Protein 2Q37 (pdb70)

Nearest PDB structures (foldseek):
  2q37-assembly1_A-2  TM=1.002E+00  e=1.442E-20  Arabidopsis thaliana
  3o7j-assembly1_A  TM=8.464E-01  e=1.506E-05  Klebsiella pneumoniae subsp. pneumoniae MGH 78578
  2o74-assembly3_F  TM=8.124E-01  e=3.007E-05  Danio rerio
  2o8i-assembly1_A-2  TM=7.694E-01  e=8.142E-04  Agrobacterium fabrum str. C58
  5z5m-assembly1_A  TM=7.380E-01  e=7.720E-04  Phaeodactylum tricornutum CCAP 1055/1

B-factor: mean 49.57, std 19.79, range [20.19, 106.12]

Solvent-accessible surface area: 7785 Å² total

InterPro domains:
  IPR000895 Transthyretin/hydroxyisourate hydrolase [PR00189] (205-225)
  IPR000895 Transthyretin/hydroxyisourate hydrolase [PR00189] (302-324)
  IPR014306 Hydroxyisourate hydrolase [TIGR02962] (205-324)
  IPR014306 Hydroxyisourate hydrolase [cd05822] (204-324)
  IPR017129 Bifunctional hydroxyisourate hydrolase/2-oxo-4-hydroxy-4-carboxy-5-ureidoimidazoline decarboxylase [PIRSF037178] (1-324)
  IPR018020 Oxo-4-hydroxy-4-carboxy-5-ureidoimidazoline decarboxylase [PF09349] (12-154)
  IPR023416 Transthyretin/hydroxyisourate hydrolase domain [PF00576] (206-323)
  IPR023418 Transthyretin, thyroxine binding site [PS00768] (209-224)
  IPR023419 Transthyretin, conserved site [PS00769] (307-319)
  IPR036778 Oxo-4-hydroxy-4-carboxy-5-ureidoimidazoline decarboxylase superfamily [G3DSA:1.10.3330.10] (6-161)
  IPR036778 Oxo-4-hydroxy-4-carboxy-5-ureidoimidazoline decarboxylase superfamily [SSF158694] (11-159)
  IPR036817 Transthyretin/hydroxyisourate hydrolase domain superfamily [G3DSA:2.60.40.180] (195-322)
  IPR036817 Transthyretin/hydroxyisourate hydrolase domain superfamily [SSF49472] (200-324)

Sequence (137 aa):
GEDEWKVCCGSSEFAKQSTSGPLTSQEAIYTARDIWFNQVNVTDWLEAFSAHPQIGNTPSEQSTAFATTSASALQELAEWNVLYKKKFGFIFIICASGRTHAELHALKERYENRPIVELEIAAEQKITELRAKLFSD

Structure (mmCIF, N/CA/C/O backbone):
data_2Q37
#
_entry.id   2Q37
#
_cell.length_a   73.582
_cell.length_b   73.582
_cell.length_c   69.647
_cell.angle_alpha   90.00
_cell.angle_beta   90.00
_cell.angle_gamma   120.00
#
_symmetry.space_group_name_H-M   'P 31 2 1'
#
loop_
_entity.id
_entity.type
_entity.pdbx_description
1 polymer 'OHCU decarboxylase'
2 non-polymer 1-[(4S)-2,5-DIOXOIMIDAZOLIDIN-4-YL]UREA
3 water water
#
loop_
_atom_site.group_PDB
_atom_site.id
_atom_site.type_symbol
_atom_site.label_atom_id
_atom_site.label_alt_id
_atom_site.label_comp_id
_atom_site.label_asym_id
_atom_site.label_entity_id
_atom_site.label_seq_id
_atom_site.pdbx_PDB_ins_code
_atom_site.Cartn_x
_atom_site.Cartn_y
_atom_site.Cartn_z
_atom_site.occupancy
_atom_site.B_iso_or_equiv
_atom_site.auth_seq_id
_atom_site.auth_comp_id
_atom_site.auth_asym_id
_atom_site.auth_atom_id
_atom_site.pdbx_PDB_model_num
ATOM 1 N N . GLY A 1 26 ? 22.248 24.205 35.778 1.00 104.04 6 GLY A N 1
ATOM 2 C CA . GLY A 1 26 ? 22.265 25.596 35.229 1.00 104.19 6 GLY A CA 1
ATOM 3 C C . GLY A 1 26 ? 21.002 25.952 34.462 1.00 103.97 6 GLY A C 1
ATOM 4 O O . GLY A 1 26 ? 20.691 27.133 34.286 1.00 103.91 6 GLY A O 1
ATOM 5 N N . GLU A 1 27 ? 20.275 24.924 34.020 1.00 103.40 7 GLU A N 1
ATOM 6 C CA . GLU A 1 27 ? 19.031 25.072 33.254 1.00 103.22 7 GLU A CA 1
ATOM 7 C C . GLU A 1 27 ? 18.731 23.750 32.540 1.00 102.47 7 GLU A C 1
ATOM 8 O O . GLU A 1 27 ? 19.373 23.432 31.537 1.00 102.99 7 GLU A O 1
ATOM 14 N N . ASP A 1 28 ? 17.758 22.990 33.045 1.00 101.23 8 ASP A N 1
ATOM 15 C CA . ASP A 1 28 ? 17.403 21.694 32.454 1.00 99.87 8 ASP A CA 1
ATOM 16 C C . ASP A 1 28 ? 16.966 21.732 30.984 1.00 98.43 8 ASP A C 1
ATOM 17 O O . ASP A 1 28 ? 16.216 20.865 30.526 1.00 97.75 8 ASP A O 1
ATOM 22 N N . GLU A 1 29 ? 17.427 22.746 30.256 1.00 96.64 9 GLU A N 1
ATOM 23 C CA . GLU A 1 29 ? 17.143 22.874 28.833 1.00 94.16 9 GLU A CA 1
ATOM 24 C C . GLU A 1 29 ? 18.241 22.086 28.144 1.00 92.41 9 GLU A C 1
ATOM 25 O O . GLU A 1 29 ? 18.523 22.280 26.960 1.00 91.96 9 GLU A O 1
ATOM 31 N N . TRP A 1 30 ? 18.862 21.203 28.924 1.00 90.08 10 TRP A N 1
ATOM 32 C CA . TRP A 1 30 ? 19.940 20.351 28.457 1.00 87.32 10 TRP A CA 1
ATOM 33 C C . TRP A 1 30 ? 19.436 19.247 27.535 1.00 86.55 10 TRP A C 1
ATOM 34 O O . TRP A 1 30 ? 20.213 18.690 26.763 1.00 86.38 10 TRP A O 1
ATOM 45 N N . LYS A 1 31 ? 18.150 18.911 27.628 1.00 85.31 11 LYS A N 1
ATOM 46 C CA . LYS A 1 31 ? 17.589 17.874 26.765 1.00 84.68 11 LYS A CA 1
ATOM 47 C C . LYS A 1 31 ? 17.779 18.336 25.321 1.00 85.22 11 LYS A C 1
ATOM 48 O O . LYS A 1 31 ? 17.794 17.526 24.387 1.00 85.45 11 LYS A O 1
ATOM 54 N N . VAL A 1 32 ? 17.924 19.651 25.159 1.00 85.93 12 VAL A N 1
ATOM 55 C CA . VAL A 1 32 ? 18.149 20.277 23.859 1.00 86.07 12 VAL A CA 1
ATOM 56 C C . VAL A 1 32 ? 19.661 20.293 23.569 1.00 86.81 12 VAL A C 1
ATOM 57 O O . VAL A 1 32 ? 20.085 20.182 22.419 1.00 87.99 12 VAL A O 1
ATOM 61 N N . CYS A 1 33 ? 20.465 20.427 24.624 1.00 86.33 13 CYS A N 1
ATOM 62 C CA . CYS A 1 33 ? 21.920 20.431 24.506 1.00 84.87 13 CYS A CA 1
ATOM 63 C C . CYS A 1 33 ? 22.491 19.028 24.635 1.00 84.06 13 CYS A C 1
ATOM 64 O O . CYS A 1 33 ? 23.666 18.871 24.959 1.00 84.19 13 CYS A O 1
ATOM 67 N N . CYS A 1 34 ? 21.654 18.020 24.398 1.00 82.68 14 CYS A N 1
ATOM 68 C CA . CYS A 1 34 ? 22.048 16.603 24.475 1.00 81.61 14 CYS A CA 1
ATOM 69 C C . CYS A 1 34 ? 20.773 15.777 24.678 1.00 80.09 14 CYS A C 1
ATOM 70 O O . CYS A 1 34 ? 20.200 1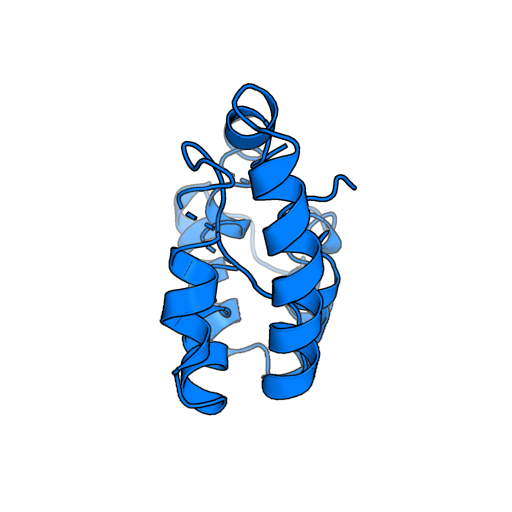5.763 25.770 1.00 80.20 14 CYS A O 1
ATOM 73 N N . GLY A 1 35 ? 20.334 15.097 23.622 1.00 77.31 15 GLY A N 1
ATOM 74 C CA . GLY A 1 35 ? 19.122 14.299 23.694 1.00 74.76 15 GLY A CA 1
ATOM 75 C C . GLY A 1 35 ? 19.030 13.269 24.807 1.00 73.57 15 GLY A C 1
ATOM 76 O O . GLY A 1 35 ? 18.055 12.514 24.873 1.00 72.86 15 GLY A O 1
ATOM 77 N N . SER A 1 36 ? 20.036 13.225 25.679 1.00 72.64 16 SER A N 1
ATOM 78 C CA . SER A 1 36 ? 20.045 12.275 26.790 1.00 71.40 16 SER A CA 1
ATOM 79 C C . SER A 1 36 ? 19.339 12.849 28.016 1.00 71.08 16 SER A C 1
ATOM 80 O O . SER A 1 36 ? 19.765 13.863 28.583 1.00 70.06 16 SER A O 1
ATOM 83 N N . SER A 1 37 ? 18.255 12.190 28.415 1.00 70.43 17 SER A N 1
ATOM 84 C CA . SER A 1 37 ? 17.477 12.606 29.575 1.00 68.94 17 SER A CA 1
ATOM 85 C C . SER A 1 37 ? 18.348 12.530 30.822 1.00 68.56 17 SER A C 1
ATOM 86 O O . SER A 1 37 ? 18.351 13.446 31.648 1.00 69.25 17 SER A O 1
ATOM 89 N N . GLU A 1 38 ? 19.094 11.433 30.937 1.00 68.11 18 GLU A N 1
ATOM 90 C CA . GLU A 1 38 ? 19.977 11.193 32.072 1.00 67.67 18 GLU A CA 1
ATOM 91 C C . GLU A 1 38 ? 21.072 12.253 32.176 1.00 67.99 18 GLU A C 1
ATOM 92 O O . GLU A 1 38 ? 21.346 12.768 33.257 1.00 67.77 18 GLU A O 1
ATOM 98 N N . PHE A 1 39 ? 21.699 12.574 31.049 1.00 68.57 19 PHE A N 1
ATOM 99 C CA . PHE A 1 39 ? 22.753 13.580 31.030 1.00 69.15 19 PHE A CA 1
ATOM 100 C C . PHE A 1 39 ? 22.169 14.931 31.459 1.00 70.49 19 PHE A C 1
ATOM 101 O O . PHE A 1 39 ? 22.776 15.663 32.250 1.00 70.01 19 PHE A O 1
ATOM 109 N N . ALA A 1 40 ? 20.988 15.252 30.935 1.00 72.15 20 ALA A N 1
ATOM 110 C CA . ALA A 1 40 ? 20.320 16.505 31.272 1.00 73.87 20 ALA A CA 1
ATOM 111 C C . ALA A 1 40 ? 20.051 16.516 32.772 1.00 74.99 20 ALA A C 1
ATOM 112 O O . ALA A 1 40 ? 20.364 17.486 33.459 1.00 75.08 20 ALA A O 1
ATOM 114 N N . LYS A 1 41 ? 19.482 15.422 33.267 1.00 75.72 21 LYS A N 1
ATOM 115 C CA . LYS A 1 41 ? 19.165 15.282 34.680 1.00 76.97 21 LYS A CA 1
ATOM 116 C C . LYS A 1 41 ? 20.388 15.501 35.578 1.00 77.14 21 LYS A C 1
ATOM 117 O O . LYS A 1 41 ? 20.382 16.362 36.460 1.00 76.83 21 LYS A O 1
ATOM 123 N N . GLN A 1 42 ? 21.436 14.718 35.348 1.00 77.42 22 GLN A N 1
ATOM 124 C CA . GLN A 1 42 ? 22.645 14.816 36.151 1.00 77.95 22 GLN A CA 1
ATOM 125 C C . GLN A 1 42 ? 23.285 16.187 36.082 1.00 79.14 22 GLN A C 1
ATOM 126 O O . GLN A 1 42 ? 23.973 16.612 37.007 1.00 78.48 22 GLN A O 1
ATOM 140 N N . SER A 1 44 ? 21.429 19.043 35.513 1.00 85.32 24 SER A N 1
ATOM 141 C CA . SER A 1 44 ? 20.485 19.954 36.166 1.00 85.63 24 SER A CA 1
ATOM 142 C C . SER A 1 44 ? 20.828 20.127 37.634 1.00 86.77 24 SER A C 1
ATOM 143 O O . SER A 1 44 ? 20.639 21.204 38.206 1.00 87.74 24 SER A O 1
ATOM 146 N N . THR A 1 45 ? 21.334 19.060 38.242 1.00 87.36 25 THR A N 1
ATOM 147 C CA . THR A 1 45 ? 21.693 19.090 39.652 1.00 87.51 25 THR A CA 1
ATOM 148 C C . THR A 1 45 ? 23.201 19.147 39.848 1.00 88.12 25 THR A C 1
ATOM 149 O O . THR A 1 45 ? 23.791 18.290 40.508 1.00 88.68 25 THR A O 1
ATOM 153 N N . SER A 1 46 ? 23.821 20.166 39.265 1.00 88.21 26 SER A N 1
ATOM 154 C CA . SER A 1 46 ? 25.256 20.355 39.382 1.00 88.32 26 SER A CA 1
ATOM 155 C C . SER A 1 46 ? 25.500 21.750 39.951 1.00 88.63 26 SER A C 1
ATOM 156 O O . SER A 1 46 ? 24.872 22.720 39.518 1.00 88.81 26 SER A O 1
ATOM 159 N N . GLY A 1 47 ? 26.393 21.844 40.932 1.00 88.89 27 GLY A N 1
ATOM 160 C CA . GLY A 1 47 ? 26.699 23.134 41.526 1.00 89.59 27 GLY A CA 1
ATOM 161 C C . GLY A 1 47 ? 27.262 24.062 40.465 1.00 89.87 27 GLY A C 1
ATOM 162 O O . GLY A 1 47 ? 28.411 23.901 40.057 1.00 90.14 27 GLY A O 1
ATOM 163 N N . PRO A 1 48 ? 26.480 25.055 40.005 1.00 89.81 28 PRO A N 1
ATOM 164 C CA . PRO A 1 48 ? 26.911 26.008 38.975 1.00 89.07 28 PRO A CA 1
ATOM 165 C C . PRO A 1 48 ? 28.411 26.315 38.932 1.00 87.89 28 PRO A C 1
ATOM 166 O O . PRO A 1 48 ? 29.039 26.570 39.962 1.00 87.70 28 PRO A O 1
ATOM 170 N N . LEU A 1 49 ? 28.978 26.267 37.730 1.00 86.55 29 LEU A N 1
ATOM 171 C CA . LEU A 1 49 ? 30.394 26.562 37.530 1.00 84.91 29 LEU A CA 1
ATOM 172 C C . LEU A 1 49 ? 30.594 27.335 36.238 1.00 82.49 29 LEU A C 1
ATOM 173 O O . LEU A 1 49 ? 29.663 27.494 35.447 1.00 81.27 29 LEU A O 1
ATOM 178 N N . THR A 1 50 ? 31.817 27.810 36.030 1.00 80.16 30 THR A N 1
ATOM 179 C CA . THR A 1 50 ? 32.142 28.578 34.840 1.00 77.64 30 THR A CA 1
ATOM 180 C C . THR A 1 50 ? 31.838 27.821 33.560 1.00 76.88 30 THR A C 1
ATOM 181 O O . THR A 1 50 ? 31.420 26.661 33.585 1.00 76.64 30 THR A O 1
ATOM 185 N N . SER A 1 51 ? 32.037 28.494 32.435 1.00 75.43 31 SER A N 1
ATOM 186 C CA . SER A 1 51 ? 31.787 27.878 31.146 1.00 73.49 31 SER A CA 1
ATOM 187 C C . SER A 1 51 ? 32.822 26.782 30.902 1.00 72.14 31 SER A C 1
ATOM 188 O O . SER A 1 51 ? 32.600 25.884 30.094 1.00 71.63 31 SER A O 1
ATOM 191 N N . GLN A 1 52 ? 33.941 26.853 31.620 1.00 69.94 32 GLN A N 1
ATOM 192 C CA . GLN A 1 52 ? 35.011 25.880 31.457 1.00 67.75 32 GLN A CA 1
ATOM 193 C C . GLN A 1 52 ? 34.835 24.631 32.297 1.00 66.35 32 GLN A C 1
ATOM 194 O O . GLN A 1 52 ? 35.063 23.525 31.817 1.00 65.67 32 GLN A O 1
ATOM 200 N N . GLU A 1 53 ? 34.450 24.803 33.556 1.00 64.59 33 GLU A N 1
ATOM 201 C CA . GLU A 1 53 ? 34.250 23.655 34.432 1.00 62.85 33 GLU A CA 1
ATOM 202 C C . GLU A 1 53 ? 33.012 22.876 33.997 1.00 59.20 33 GLU A C 1
ATOM 203 O O . GLU A 1 53 ? 32.919 21.666 34.201 1.00 57.24 33 GLU A O 1
ATOM 209 N N . ALA A 1 54 ? 32.067 23.585 33.391 1.00 55.49 34 ALA A N 1
ATOM 210 C CA . ALA A 1 54 ? 30.842 22.965 32.921 1.00 52.19 34 ALA A CA 1
ATOM 211 C C . ALA A 1 54 ? 31.177 21.980 31.806 1.00 51.26 34 ALA A C 1
ATOM 212 O O . ALA A 1 54 ? 30.585 20.910 31.724 1.00 50.52 34 ALA A O 1
ATOM 214 N N . ILE A 1 55 ? 32.126 22.349 30.949 1.00 50.05 35 ILE A N 1
ATOM 215 C CA . ILE A 1 55 ? 32.544 21.493 29.845 1.00 48.71 35 ILE A CA 1
ATOM 216 C C . ILE A 1 55 ? 33.112 20.183 30.402 1.00 48.57 35 ILE A C 1
ATOM 217 O O . ILE A 1 55 ? 32.657 19.093 30.038 1.00 47.97 35 ILE A O 1
ATOM 222 N N . TYR A 1 56 ? 34.098 20.304 31.293 1.00 48.13 36 TYR A N 1
ATOM 223 C CA . TYR A 1 56 ? 34.754 19.155 31.913 1.00 47.48 36 TYR A CA 1
ATOM 224 C C . TYR A 1 56 ? 33.806 18.244 32.697 1.00 47.05 36 TYR A C 1
ATOM 225 O O . TYR A 1 56 ? 33.971 17.020 32.714 1.00 47.84 36 TYR A O 1
ATOM 234 N N . THR A 1 57 ? 32.825 18.838 33.361 1.00 43.82 37 THR A N 1
ATOM 235 C CA . THR A 1 57 ? 31.875 18.059 34.133 1.00 42.08 37 THR A CA 1
ATOM 236 C C . THR A 1 57 ? 30.907 17.352 33.187 1.00 42.04 37 THR A C 1
ATOM 237 O O . THR A 1 57 ? 30.320 16.317 33.521 1.00 42.14 37 THR A O 1
ATOM 241 N N . ALA A 1 58 ? 30.748 17.916 31.997 1.00 39.80 38 ALA A N 1
ATOM 242 C CA . ALA A 1 58 ? 29.845 17.345 31.019 1.00 38.39 38 ALA A CA 1
ATOM 243 C C . ALA A 1 58 ? 30.507 16.117 30.412 1.00 38.19 38 ALA A C 1
ATOM 244 O O . ALA A 1 58 ? 29.896 15.057 30.302 1.00 36.45 38 ALA A O 1
ATOM 246 N N . ARG A 1 59 ? 31.769 16.260 30.035 1.00 37.77 39 ARG A N 1
ATOM 247 C CA . ARG A 1 59 ? 32.484 15.150 29.447 1.00 39.49 39 ARG A CA 1
ATOM 248 C C . ARG A 1 59 ? 32.603 13.953 30.384 1.00 41.30 39 ARG A C 1
ATOM 249 O O . ARG A 1 59 ? 32.471 12.811 29.948 1.00 41.07 39 ARG A O 1
ATOM 257 N N . ASP A 1 60 ? 32.854 14.198 31.669 1.00 42.62 40 ASP A N 1
ATOM 258 C CA . ASP 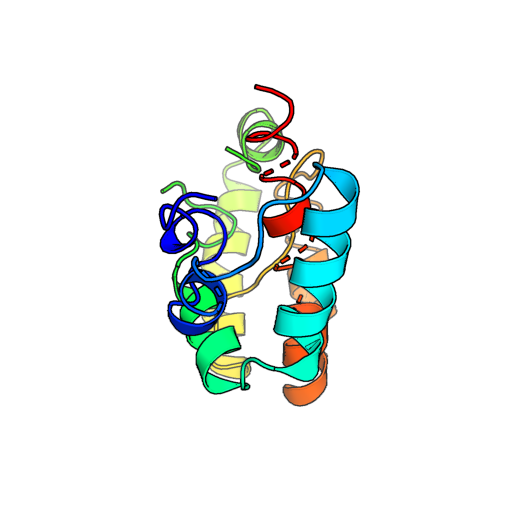A 1 60 ? 33.007 13.082 32.591 1.00 43.00 40 ASP A CA 1
ATOM 259 C C . ASP A 1 60 ? 31.690 12.352 32.780 1.00 42.19 40 ASP A C 1
ATOM 260 O O . ASP A 1 60 ? 31.654 11.121 32.816 1.00 43.42 40 ASP A O 1
ATOM 265 N N . ILE A 1 61 ? 30.606 13.101 32.895 1.00 39.47 41 ILE A N 1
ATOM 266 C CA . ILE A 1 61 ? 29.308 12.482 33.052 1.00 38.12 41 ILE A CA 1
ATOM 267 C C . ILE A 1 61 ? 28.962 11.683 31.783 1.00 37.70 41 ILE A C 1
ATOM 268 O O . ILE A 1 61 ? 28.506 10.536 31.850 1.00 38.61 41 ILE A O 1
ATOM 273 N N . TRP A 1 62 ? 29.204 12.290 30.631 1.00 33.87 42 TRP A N 1
ATOM 274 C CA . TRP A 1 62 ? 28.896 11.664 29.357 1.00 32.84 42 TRP A CA 1
ATOM 275 C C . TRP A 1 62 ? 29.699 10.390 29.102 1.00 33.70 42 TRP A C 1
ATOM 276 O O . TRP A 1 62 ? 29.138 9.365 28.718 1.00 33.78 42 TRP A O 1
ATOM 287 N N . PHE A 1 63 ? 31.004 10.455 29.332 1.00 33.00 43 PHE A N 1
ATOM 288 C CA . PHE A 1 63 ? 31.878 9.311 29.115 1.00 34.26 43 PHE A CA 1
ATOM 289 C C . PHE A 1 63 ? 31.955 8.281 30.251 1.00 35.20 43 PHE A C 1
ATOM 290 O O . PHE A 1 63 ? 32.325 7.135 30.009 1.00 35.59 43 PHE A O 1
ATOM 298 N N . ASN A 1 64 ? 31.607 8.659 31.475 1.00 35.35 44 ASN A N 1
ATOM 299 C CA . ASN A 1 64 ? 31.711 7.696 32.562 1.00 36.90 44 ASN A CA 1
ATOM 300 C C . ASN A 1 64 ? 30.470 7.471 33.422 1.00 38.65 44 ASN A C 1
ATOM 301 O O . ASN A 1 64 ? 30.470 6.571 34.262 1.00 38.72 44 ASN A O 1
ATOM 306 N N . GLN A 1 65 ? 29.412 8.258 33.233 1.00 40.97 45 GLN A N 1
ATOM 307 C CA . GLN A 1 65 ? 28.222 8.074 34.065 1.00 42.47 45 GLN A CA 1
ATOM 308 C C . GLN A 1 65 ? 26.954 7.618 33.356 1.00 42.61 45 GLN A C 1
ATOM 309 O O . GLN A 1 65 ? 26.230 6.757 33.856 1.00 43.91 45 GLN A O 1
ATOM 315 N N . VAL A 1 66 ? 26.664 8.191 32.202 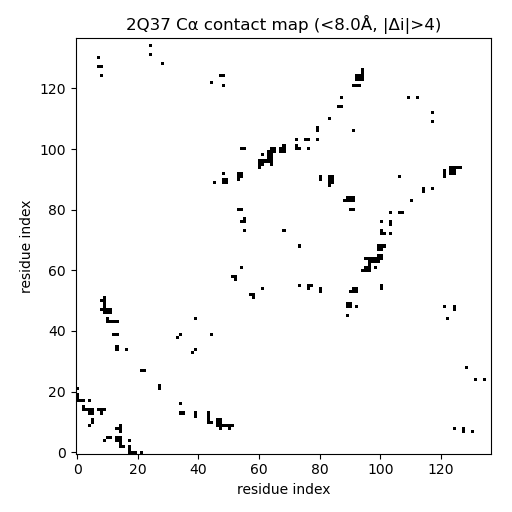1.00 40.70 46 VAL A N 1
ATOM 316 C CA . VAL A 1 66 ? 25.478 7.784 31.491 1.00 40.43 46 VAL A CA 1
ATOM 317 C C . VAL A 1 66 ? 25.764 6.438 30.810 1.00 40.54 46 VAL A C 1
ATOM 318 O O . VAL A 1 66 ? 26.894 6.180 30.380 1.00 41.42 46 VAL A O 1
ATOM 322 N N . ASN A 1 67 ? 24.761 5.568 30.728 1.00 39.17 47 ASN A N 1
ATOM 323 C CA . ASN A 1 67 ? 24.983 4.269 30.100 1.00 39.43 47 ASN A CA 1
ATOM 324 C C . ASN A 1 67 ? 24.723 4.279 28.590 1.00 38.59 47 ASN A C 1
ATOM 325 O O . ASN A 1 67 ? 24.261 5.271 28.032 1.00 38.81 47 ASN A O 1
ATOM 330 N N . VAL A 1 68 ? 25.045 3.171 27.935 1.00 37.40 48 VAL A N 1
ATOM 331 C CA . VAL A 1 68 ? 24.884 3.044 26.492 1.00 36.21 48 VAL A CA 1
ATOM 332 C C . VAL A 1 68 ? 23.476 3.383 26.038 1.00 35.59 48 VAL A C 1
ATOM 333 O O . VAL A 1 68 ? 23.267 3.935 24.958 1.00 33.39 48 VAL A O 1
ATOM 337 N N . THR A 1 69 ? 22.508 3.063 26.882 1.00 37.40 49 THR A N 1
ATOM 338 C CA . THR A 1 69 ? 21.103 3.339 26.569 1.00 39.55 49 THR A CA 1
ATOM 339 C C . THR A 1 69 ? 20.856 4.848 26.440 1.00 39.05 49 THR A C 1
ATOM 340 O O . THR A 1 69 ? 20.063 5.290 25.608 1.00 38.21 49 THR A O 1
ATOM 344 N N . ASP A 1 70 ? 21.545 5.624 27.274 1.00 38.18 50 ASP A N 1
ATOM 345 C CA . ASP A 1 70 ? 21.436 7.067 27.259 1.00 36.65 50 ASP A CA 1
ATOM 346 C C . ASP A 1 70 ? 22.107 7.616 25.997 1.00 36.68 50 ASP A C 1
ATOM 347 O O . ASP A 1 70 ? 21.618 8.576 25.403 1.00 36.07 50 ASP A O 1
ATOM 352 N N . TRP A 1 71 ? 23.226 7.008 25.590 1.00 34.50 51 TRP A N 1
ATOM 353 C CA . TRP A 1 71 ? 23.916 7.444 24.385 1.00 32.94 51 TRP A CA 1
ATOM 354 C C . TRP A 1 71 ? 22.958 7.298 23.204 1.00 32.90 51 TRP A C 1
ATOM 355 O O . TRP A 1 71 ? 22.870 8.174 22.334 1.00 29.35 51 TRP A O 1
ATOM 366 N N . LEU A 1 72 ? 22.250 6.172 23.179 1.00 34.96 52 LEU A N 1
ATOM 367 C CA . LEU A 1 72 ? 21.310 5.870 22.094 1.00 37.01 52 LEU A CA 1
ATOM 368 C C . LEU A 1 72 ? 20.132 6.839 22.045 1.00 38.88 52 LEU A C 1
ATOM 369 O O . LEU A 1 72 ? 19.670 7.214 20.956 1.00 39.71 52 LEU A O 1
ATOM 374 N N . GLU A 1 73 ? 19.654 7.247 23.217 1.00 38.05 53 GLU A N 1
ATOM 375 C CA . GLU A 1 73 ? 18.546 8.174 23.269 1.00 39.24 53 GLU A CA 1
ATOM 376 C C . GLU A 1 73 ? 19.009 9.494 22.677 1.00 39.32 53 GLU A C 1
ATOM 377 O O . GLU A 1 73 ? 18.312 10.093 21.840 1.00 40.32 53 GLU A O 1
ATOM 383 N N . ALA A 1 74 ? 20.196 9.935 23.090 1.00 35.62 54 ALA A N 1
ATOM 384 C CA . ALA A 1 74 ? 20.724 11.197 22.611 1.00 34.49 54 ALA A CA 1
ATOM 385 C C . ALA A 1 74 ? 20.986 11.242 21.109 1.00 35.42 54 ALA A C 1
ATOM 386 O O . ALA A 1 74 ? 20.787 12.293 20.492 1.00 34.99 54 ALA A O 1
ATOM 388 N N . PHE A 1 75 ? 21.417 10.122 20.517 1.00 35.72 55 PHE A N 1
ATOM 389 C CA . PHE A 1 75 ? 21.707 10.100 19.082 1.00 35.86 55 PHE A CA 1
ATOM 390 C C . PHE A 1 75 ? 20.412 10.294 18.301 1.00 37.94 55 PHE A C 1
ATOM 391 O O . PHE A 1 75 ? 20.351 11.065 17.326 1.00 39.01 55 PHE A O 1
ATOM 399 N N . SER A 1 76 ? 19.384 9.574 18.736 1.00 36.82 56 SER A N 1
ATOM 400 C CA . SER A 1 76 ? 18.085 9.620 18.092 1.00 37.61 56 SER A CA 1
ATOM 401 C C . SER A 1 76 ? 17.495 11.030 18.036 1.00 37.95 56 SER A C 1
ATOM 402 O O . SER A 1 76 ? 16.720 11.340 17.136 1.00 38.81 56 SER A O 1
ATOM 405 N N . ALA A 1 77 ? 17.865 11.886 18.983 1.00 36.49 57 ALA A N 1
ATOM 406 C CA . ALA A 1 77 ? 17.321 13.241 19.014 1.00 35.90 57 ALA A CA 1
ATOM 407 C C . ALA A 1 77 ? 17.742 14.124 17.841 1.00 37.06 57 ALA A C 1
ATOM 408 O O . ALA A 1 77 ? 17.201 15.226 17.656 1.00 38.64 57 ALA A O 1
ATOM 410 N N . HIS A 1 78 ? 18.696 13.660 17.047 1.00 35.80 58 HIS A N 1
ATOM 411 C CA . HIS A 1 78 ? 19.168 14.481 15.940 1.00 35.81 58 HIS A CA 1
ATOM 412 C C . HIS A 1 78 ? 18.587 14.136 14.597 1.00 34.71 58 HIS A C 1
ATOM 413 O O . HIS A 1 78 ? 18.124 13.024 14.361 1.00 34.92 58 HIS A O 1
ATOM 420 N N . PRO A 1 79 ? 18.582 15.116 13.701 1.00 34.55 59 PRO A N 1
ATOM 421 C CA . PRO A 1 79 ? 18.079 14.883 12.350 1.00 35.31 59 PRO A CA 1
ATOM 422 C C . PRO A 1 79 ? 19.270 14.233 11.616 1.00 36.78 59 PRO A C 1
ATOM 423 O O . PRO A 1 79 ? 20.436 14.527 11.921 1.00 34.60 59 PRO A O 1
ATOM 427 N N . GLN A 1 80 ? 18.996 13.345 10.666 1.00 39.36 60 GLN A N 1
ATOM 428 C CA . GLN A 1 80 ? 20.080 12.715 9.922 1.00 41.93 60 GLN A CA 1
ATOM 429 C C . GLN A 1 80 ? 20.846 13.795 9.174 1.00 43.83 60 GLN A C 1
ATOM 430 O O . GLN A 1 80 ? 20.350 14.914 9.001 1.00 44.09 60 GLN A O 1
ATOM 436 N N . ILE A 1 81 ? 22.056 13.466 8.732 1.00 44.63 61 ILE A N 1
ATOM 437 C CA . ILE A 1 81 ? 22.842 14.412 7.957 1.00 44.84 61 ILE A CA 1
ATOM 438 C C . ILE A 1 81 ? 22.247 14.410 6.550 1.00 46.51 61 ILE A C 1
ATOM 439 O O . ILE A 1 81 ? 22.350 13.422 5.818 1.00 45.94 61 ILE A O 1
ATOM 444 N N . GLY A 1 82 ? 21.620 15.520 6.180 1.00 48.66 62 GLY A N 1
ATOM 445 C CA . GLY A 1 82 ? 20.997 15.621 4.872 1.00 50.37 62 GLY A CA 1
ATOM 446 C C . GLY A 1 82 ? 19.542 16.021 5.033 1.00 51.44 62 GLY A C 1
ATOM 447 O O . GLY A 1 82 ? 18.807 16.182 4.059 1.00 53.21 62 GLY A O 1
ATOM 448 N N . ASN A 1 83 ? 19.129 16.164 6.285 1.00 51.46 63 ASN A N 1
ATOM 449 C CA . ASN A 1 83 ? 17.782 16.580 6.623 1.00 52.55 63 ASN A CA 1
ATOM 450 C C . ASN A 1 83 ? 17.902 17.765 7.563 1.00 53.37 63 ASN A C 1
ATOM 451 O O . ASN A 1 83 ? 18.988 18.082 8.045 1.00 53.13 63 ASN A O 1
ATOM 456 N N . THR A 1 84 ? 16.779 18.422 7.813 1.00 54.57 64 THR A N 1
ATOM 457 C CA . THR A 1 84 ? 16.756 19.557 8.716 1.00 55.30 64 THR A CA 1
ATOM 458 C C . THR A 1 84 ? 15.826 19.198 9.870 1.00 55.52 64 THR A C 1
ATOM 459 O O . THR A 1 84 ? 15.041 18.252 9.784 1.00 55.25 64 THR A O 1
ATOM 463 N N . PRO A 1 85 ? 15.922 19.928 10.984 1.00 56.90 65 PRO A N 1
ATOM 464 C CA . PRO A 1 85 ? 15.030 19.589 12.095 1.00 58.00 65 PRO A CA 1
ATOM 465 C C . PRO A 1 85 ? 13.661 20.270 11.980 1.00 59.89 65 PRO A C 1
ATOM 466 O O . PRO A 1 85 ? 13.119 20.448 10.878 1.00 60.72 65 PRO A O 1
ATOM 470 N N . SER A 1 99 ? 21.280 23.552 12.616 1.00 43.73 79 SER A N 1
ATOM 471 C CA . SER A 1 99 ? 22.023 24.744 12.232 1.00 44.57 79 SER A CA 1
ATOM 472 C C . SER A 1 99 ? 23.525 24.470 12.113 1.00 43.83 79 SER A C 1
ATOM 473 O O . SER A 1 99 ? 24.279 25.271 11.533 1.00 43.15 79 SER A O 1
ATOM 476 N N . GLU A 1 100 ? 23.970 23.357 12.686 1.00 41.17 80 GLU A N 1
ATOM 477 C CA . GLU A 1 100 ? 25.372 22.994 12.565 1.00 38.42 80 GLU A CA 1
ATOM 478 C C . GLU A 1 100 ? 25.549 22.647 11.097 1.00 36.91 80 GLU A C 1
ATOM 479 O O . GLU A 1 100 ? 26.671 22.605 10.586 1.00 35.09 80 GLU A O 1
ATOM 485 N N . GLN A 1 101 ? 24.417 22.410 10.430 1.00 34.67 81 GLN A N 1
ATOM 486 C CA . GLN A 1 101 ? 24.405 22.060 9.020 1.00 34.55 81 GLN A CA 1
ATOM 487 C C . GLN A 1 101 ? 24.246 23.223 8.022 1.00 36.23 81 GLN A C 1
ATOM 488 O O . GLN A 1 101 ? 24.097 23.001 6.807 1.00 36.76 81 GLN A O 1
ATOM 494 N N . SER A 1 102 ? 24.297 24.457 8.518 1.00 36.50 82 SER A N 1
ATOM 495 C CA . SER A 1 102 ? 24.165 25.625 7.652 1.00 37.20 82 SER A CA 1
ATOM 496 C C . SER A 1 102 ? 25.173 25.621 6.512 1.00 36.76 82 SER A C 1
ATOM 497 O O . SER A 1 102 ? 24.786 25.785 5.355 1.00 37.90 82 SER A O 1
ATOM 500 N N . THR A 1 103 ? 26.453 25.431 6.838 1.00 35.43 83 THR A N 1
ATOM 501 C CA . THR A 1 103 ? 27.527 25.383 5.843 1.00 33.49 83 THR A CA 1
ATOM 502 C C . THR A 1 103 ? 27.250 24.302 4.793 1.00 33.28 83 THR A C 1
ATOM 503 O O . THR A 1 103 ? 27.374 24.523 3.593 1.00 32.84 83 THR A O 1
ATOM 507 N N . ALA A 1 104 ? 26.859 23.125 5.245 1.00 33.65 84 ALA A N 1
ATOM 508 C CA . ALA A 1 104 ? 26.590 22.061 4.311 1.00 35.39 84 ALA A CA 1
ATOM 509 C C . ALA A 1 104 ? 25.404 22.392 3.385 1.00 37.68 84 ALA A C 1
ATOM 510 O O . ALA A 1 104 ? 25.402 21.992 2.215 1.00 37.23 84 ALA A O 1
ATOM 512 N N . PHE A 1 105 ? 24.394 23.105 3.890 1.00 39.25 85 PHE A N 1
ATOM 513 C CA . PHE A 1 105 ? 23.253 23.441 3.032 1.00 40.92 85 PHE A CA 1
ATOM 514 C C . PHE A 1 105 ? 23.540 24.622 2.121 1.00 42.10 85 PHE A C 1
ATOM 515 O O . PHE A 1 105 ? 23.020 24.696 1.013 1.00 44.10 85 PHE A O 1
ATOM 523 N N . ALA A 1 106 ? 24.396 25.525 2.575 1.00 42.41 86 ALA A N 1
ATOM 524 C CA . ALA A 1 106 ? 24.800 26.655 1.760 1.00 42.91 86 ALA A CA 1
ATOM 525 C C . ALA A 1 106 ? 25.782 26.145 0.677 1.00 44.45 86 ALA A C 1
ATOM 526 O O . ALA A 1 106 ? 26.303 26.933 -0.117 1.00 46.32 86 ALA A O 1
ATOM 528 N N . THR A 1 107 ? 26.037 24.836 0.643 1.00 43.21 87 THR A N 1
ATOM 529 C CA . THR A 1 107 ? 26.968 24.274 -0.338 1.00 43.47 87 THR A CA 1
ATOM 530 C C . THR A 1 107 ? 26.504 22.925 -0.867 1.00 44.41 87 THR A C 1
ATOM 531 O O . THR A 1 107 ? 27.207 22.283 -1.644 1.00 41.75 87 THR A O 1
ATOM 535 N N . THR A 1 108 ? 25.326 22.486 -0.446 1.00 46.99 88 THR A N 1
ATOM 536 C CA . THR A 1 108 ? 24.844 21.180 -0.861 1.00 48.96 88 THR A CA 1
ATOM 537 C C . THR A 1 108 ? 24.576 21.049 -2.352 1.00 51.19 88 THR A C 1
ATOM 538 O O . THR A 1 108 ? 24.742 22.001 -3.120 1.00 51.95 88 THR A O 1
ATOM 542 N N . SER A 1 109 ? 24.166 19.843 -2.739 1.00 52.16 89 SER A N 1
ATOM 543 C CA . SER A 1 109 ? 23.837 19.492 -4.114 1.00 52.52 89 SER A CA 1
ATOM 544 C C . SER A 1 109 ? 22.850 18.329 -4.048 1.00 52.92 89 SER A C 1
ATOM 545 O O . SER A 1 109 ? 22.895 17.516 -3.122 1.00 53.51 89 SER A O 1
ATOM 548 N N . ALA A 1 110 ? 21.953 18.254 -5.024 1.00 53.41 90 ALA A N 1
ATOM 549 C CA . ALA A 1 110 ? 20.960 17.185 -5.055 1.00 51.68 90 ALA A CA 1
ATOM 550 C C . ALA A 1 110 ? 21.641 15.810 -5.039 1.00 51.10 90 ALA A C 1
ATOM 551 O O . ALA A 1 110 ? 21.136 14.861 -4.435 1.00 49.05 90 ALA A O 1
ATOM 553 N N . SER A 1 111 ? 22.795 15.708 -5.692 1.00 50.88 91 SER A N 1
ATOM 554 C CA . SER A 1 111 ? 23.511 14.439 -5.739 1.00 51.92 91 SER A CA 1
ATOM 555 C C . SER A 1 111 ? 23.975 13.993 -4.338 1.00 52.25 91 SER A C 1
ATOM 556 O O . SER A 1 111 ? 23.811 12.823 -3.955 1.00 51.73 91 SER A O 1
ATOM 559 N N . ALA A 1 112 ? 24.557 14.928 -3.586 1.00 51.23 92 ALA A N 1
ATOM 560 C CA . ALA A 1 112 ? 25.020 14.644 -2.233 1.00 49.95 92 ALA A CA 1
ATOM 561 C C . ALA A 1 112 ? 23.815 14.306 -1.338 1.00 49.52 92 ALA A C 1
ATOM 562 O O . ALA A 1 112 ? 23.845 13.335 -0.571 1.00 48.00 92 ALA A O 1
ATOM 564 N N . LEU A 1 113 ? 22.752 15.099 -1.444 1.00 48.61 93 LEU A N 1
ATOM 565 C CA . LEU A 1 113 ? 21.557 14.854 -0.648 1.00 48.65 93 LEU A CA 1
ATOM 566 C C . LEU A 1 113 ? 20.947 13.509 -0.985 1.00 49.99 93 LEU A C 1
ATOM 567 O O . LEU A 1 113 ? 20.238 12.921 -0.174 1.00 50.93 93 LEU A O 1
ATOM 572 N N . GLN A 1 114 ? 21.243 13.019 -2.183 1.00 51.47 94 GLN A N 1
ATOM 573 C CA . GLN A 1 114 ? 20.717 11.746 -2.640 1.00 52.51 94 GLN A CA 1
ATOM 574 C C . GLN A 1 114 ? 21.438 10.564 -2.019 1.00 52.96 94 GLN A C 1
ATOM 575 O O . GLN A 1 114 ? 20.825 9.742 -1.325 1.00 54.32 94 GLN A O 1
ATOM 581 N N . GLU A 1 115 ? 22.733 10.454 -2.286 1.00 51.11 95 GLU A N 1
ATOM 582 C CA . GLU A 1 115 ? 23.483 9.359 -1.710 1.00 50.64 95 GLU A CA 1
ATOM 583 C C . GLU A 1 115 ? 23.277 9.353 -0.198 1.00 49.27 95 GLU A C 1
ATOM 584 O O . GLU A 1 115 ? 23.058 8.304 0.405 1.00 47.72 95 GLU A O 1
ATOM 590 N N . LEU A 1 116 ? 23.327 10.540 0.398 1.00 48.21 96 LEU A N 1
ATOM 591 C CA . LEU A 1 116 ? 23.174 10.695 1.837 1.00 46.33 96 LEU A CA 1
ATOM 592 C C . LEU A 1 116 ? 21.921 10.006 2.344 1.00 47.38 96 LEU A C 1
ATOM 593 O O . LEU A 1 116 ? 21.990 9.170 3.258 1.00 47.16 96 LEU A O 1
ATOM 598 N N . ALA A 1 117 ? 20.781 10.339 1.736 1.00 47.99 97 ALA A N 1
ATOM 599 C CA . ALA A 1 117 ? 19.486 9.777 2.134 1.00 48.29 97 ALA A CA 1
ATOM 600 C C . ALA A 1 117 ? 19.455 8.265 1.998 1.00 49.39 97 ALA A C 1
ATOM 601 O O .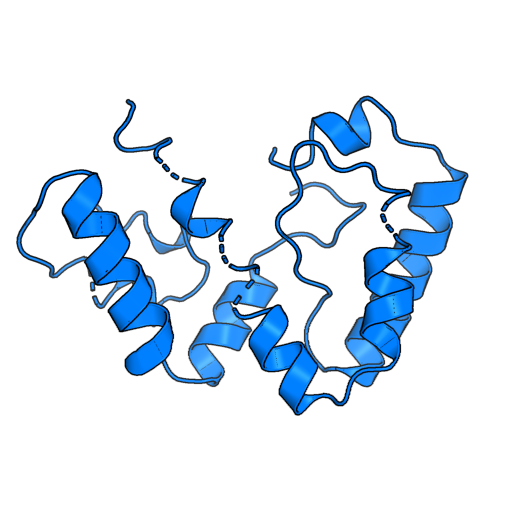 ALA A 1 117 ? 18.690 7.582 2.684 1.00 48.72 97 ALA A O 1
ATOM 603 N N . GLU A 1 118 ? 20.296 7.752 1.110 1.00 50.74 98 GLU A N 1
ATOM 604 C CA . GLU A 1 118 ? 20.387 6.320 0.880 1.00 53.00 98 GLU A CA 1
ATOM 605 C C . GLU A 1 118 ? 21.327 5.628 1.864 1.00 51.62 98 GLU A C 1
ATOM 606 O O . GLU A 1 118 ? 20.957 4.627 2.479 1.00 51.29 98 GLU A O 1
ATOM 612 N N . TRP A 1 119 ? 22.538 6.154 2.014 1.00 50.58 99 TRP A N 1
ATOM 613 C CA . TRP A 1 119 ? 23.488 5.557 2.937 1.00 50.05 99 TRP A CA 1
ATOM 614 C C . TRP A 1 119 ? 23.058 5.675 4.402 1.00 48.59 99 TRP A C 1
ATOM 615 O O . TRP A 1 119 ? 23.465 4.851 5.229 1.00 47.85 99 TRP A O 1
ATOM 626 N N . ASN A 1 120 ? 22.247 6.687 4.724 1.00 46.22 100 ASN A N 1
ATOM 627 C CA . ASN A 1 120 ? 21.767 6.855 6.098 1.00 44.70 100 ASN A CA 1
ATOM 628 C C . ASN A 1 120 ? 20.896 5.670 6.443 1.00 45.93 100 ASN A C 1
ATOM 629 O O . ASN A 1 120 ? 20.905 5.175 7.577 1.00 46.40 100 ASN A O 1
ATOM 634 N N . VAL A 1 121 ? 20.138 5.216 5.451 1.00 45.58 101 VAL A N 1
ATOM 635 C CA . VAL A 1 121 ? 19.274 4.067 5.623 1.00 44.48 101 VAL A CA 1
ATOM 636 C C . VAL A 1 121 ? 20.144 2.833 5.830 1.00 44.07 101 VAL A C 1
ATOM 637 O O . VAL A 1 121 ? 19.870 2.026 6.719 1.00 44.42 101 VAL A O 1
ATOM 641 N N . LEU A 1 122 ? 21.185 2.691 5.004 1.00 43.30 102 LEU A N 1
ATOM 642 C CA . LEU A 1 122 ? 22.097 1.549 5.097 1.00 43.11 102 LEU A CA 1
ATOM 643 C C . LEU A 1 122 ? 22.818 1.507 6.438 1.00 42.55 102 LEU A C 1
ATOM 644 O O . LEU A 1 122 ? 22.988 0.444 7.020 1.00 44.72 102 LEU A O 1
ATOM 649 N N . TYR A 1 123 ? 23.250 2.669 6.913 1.00 40.72 103 TYR A N 1
ATOM 650 C CA . TYR A 1 123 ? 23.979 2.767 8.168 1.00 40.04 103 TYR A CA 1
ATOM 651 C C . TYR A 1 123 ? 23.111 2.424 9.380 1.00 40.59 103 TYR A C 1
ATOM 652 O O . TYR A 1 123 ? 23.563 1.748 10.305 1.00 40.89 103 TYR A O 1
ATOM 661 N N . LYS A 1 124 ? 21.862 2.875 9.362 1.00 41.51 104 LYS A N 1
ATOM 662 C CA . LYS A 1 124 ? 20.933 2.625 10.457 1.00 42.58 104 LYS A CA 1
ATOM 663 C C . LYS A 1 124 ? 20.647 1.142 10.559 1.00 44.14 104 LYS A C 1
ATOM 664 O O . LYS A 1 124 ? 20.534 0.589 11.653 1.00 43.46 104 LYS A O 1
ATOM 670 N N . LYS A 1 125 ? 20.526 0.498 9.403 1.00 46.58 105 LYS A N 1
ATOM 671 C CA . LYS A 1 125 ? 20.268 -0.932 9.361 1.00 47.44 105 LYS A CA 1
ATOM 672 C C . LYS A 1 125 ? 21.452 -1.659 10.007 1.00 45.94 105 LYS A C 1
ATOM 673 O O . LYS A 1 125 ? 21.274 -2.503 10.891 1.00 46.57 105 LYS A O 1
ATOM 679 N N . LYS A 1 126 ? 22.661 -1.318 9.573 1.00 42.58 106 LYS A N 1
ATOM 680 C CA . LYS A 1 126 ? 23.842 -1.966 10.106 1.00 42.25 106 LYS A CA 1
ATOM 681 C C . LYS A 1 126 ? 24.155 -1.676 11.575 1.00 41.68 106 LYS A C 1
ATOM 682 O O . LYS A 1 126 ? 24.345 -2.602 12.352 1.00 43.77 106 LYS A O 1
ATOM 688 N N . PHE A 1 127 ? 24.179 -0.409 11.974 1.00 40.26 107 PHE A N 1
ATOM 689 C CA . PHE A 1 127 ? 24.553 -0.076 13.348 1.00 36.98 107 PHE A CA 1
ATOM 690 C C . PHE A 1 127 ? 23.466 0.061 14.403 1.00 34.61 107 PHE A C 1
ATOM 691 O O . PHE A 1 127 ? 23.749 -0.027 15.594 1.00 35.11 107 PHE A O 1
ATOM 699 N N . GLY A 1 128 ? 22.227 0.276 13.993 1.00 33.66 108 GLY A N 1
ATOM 700 C CA . GLY A 1 128 ? 21.166 0.383 14.982 1.00 32.53 108 GLY A CA 1
ATOM 701 C C . GLY A 1 128 ? 20.827 1.785 15.443 1.00 32.10 108 GLY A C 1
ATOM 702 O O . GLY A 1 128 ? 19.879 1.975 16.191 1.00 33.86 108 GLY A O 1
ATOM 703 N N . PHE A 1 129 ? 21.622 2.765 15.042 1.00 31.90 109 PHE A N 1
ATOM 704 C CA . PHE A 1 129 ? 21.356 4.161 15.376 1.00 30.92 109 PHE A CA 1
ATOM 705 C C . PHE A 1 129 ? 21.779 4.935 14.134 1.00 30.25 109 PHE A C 1
ATOM 706 O O . PHE A 1 129 ? 22.466 4.380 13.266 1.00 31.28 109 PHE A O 1
ATOM 714 N N . ILE A 1 130 ? 21.363 6.190 14.015 1.00 28.30 110 ILE A N 1
ATOM 715 C CA . ILE A 1 130 ? 21.724 6.969 12.831 1.00 27.13 110 ILE A CA 1
ATOM 716 C C . ILE A 1 130 ? 23.190 7.405 12.836 1.00 26.00 110 ILE A C 1
ATOM 717 O O . ILE A 1 130 ? 23.881 7.307 13.849 1.00 26.19 110 ILE A O 1
ATOM 722 N N . PHE A 1 131 ? 23.658 7.877 11.686 1.00 25.46 111 PHE A N 1
ATOM 723 C CA . PHE A 1 131 ? 25.026 8.354 11.542 1.00 25.70 111 PHE A CA 1
ATOM 724 C C . PHE A 1 131 ? 25.178 9.709 12.285 1.00 25.79 111 PHE A C 1
ATOM 725 O O . PHE A 1 131 ? 24.511 10.696 11.947 1.00 26.45 111 PHE A O 1
ATOM 733 N N . ILE A 1 132 ? 26.050 9.741 13.290 1.00 24.44 112 ILE A N 1
ATOM 734 C CA . ILE A 1 132 ? 26.291 10.940 14.107 1.00 23.49 112 ILE A CA 1
ATOM 735 C C . ILE A 1 132 ? 27.673 11.533 13.841 1.00 24.96 112 ILE A C 1
ATOM 736 O O . ILE A 1 132 ? 28.687 10.844 13.906 1.00 24.85 112 ILE A O 1
ATOM 741 N N . ILE A 1 133 ? 27.707 12.819 13.541 1.00 25.95 113 ILE A N 1
ATOM 742 C CA . ILE A 1 133 ? 28.960 13.498 13.266 1.00 27.68 113 ILE A CA 1
ATOM 743 C C . ILE A 1 133 ? 28.710 14.964 13.526 1.00 29.40 113 ILE A C 1
ATOM 744 O O . ILE A 1 133 ? 27.635 15.478 13.195 1.00 30.01 113 ILE A O 1
ATOM 749 N N . CYS A 1 134 ? 29.682 15.629 14.135 1.00 29.74 114 CYS A N 1
ATOM 750 C CA . CYS A 1 134 ? 29.565 17.049 14.392 1.00 31.77 114 CYS A CA 1
ATOM 751 C C . CYS A 1 134 ? 29.759 17.691 13.017 1.00 32.89 114 CYS A C 1
ATOM 752 O O . CYS A 1 134 ? 30.815 17.560 12.411 1.00 32.88 114 CYS A O 1
ATOM 755 N N . ALA A 1 135 ? 28.713 18.332 12.503 1.00 35.31 115 ALA A N 1
ATOM 756 C CA . ALA A 1 135 ? 28.759 19.014 11.203 1.00 37.62 115 ALA A CA 1
ATOM 757 C C . ALA A 1 135 ? 29.114 20.465 11.513 1.00 40.08 115 ALA A C 1
ATOM 758 O O . ALA A 1 135 ? 28.919 20.916 12.648 1.00 44.24 115 ALA A O 1
ATOM 760 N N . SER A 1 136 ? 29.638 21.216 10.561 1.00 40.56 116 SER A N 1
ATOM 761 C CA . SER A 1 136 ? 29.958 22.606 10.906 1.00 43.15 116 SER A CA 1
ATOM 762 C C . SER A 1 136 ? 30.553 23.400 9.779 1.00 45.31 116 SER A C 1
ATOM 763 O O . SER A 1 136 ? 29.956 24.360 9.282 1.00 49.19 116 SER A O 1
ATOM 766 N N . GLY A 1 137 ? 31.763 23.032 9.410 1.00 45.59 117 GLY A N 1
ATOM 767 C CA . GLY A 1 137 ? 32.399 23.684 8.293 1.00 44.39 117 GLY A CA 1
ATOM 768 C C . GLY A 1 137 ? 32.397 22.533 7.319 1.00 43.91 117 GLY A C 1
ATOM 769 O O . GLY A 1 137 ? 33.061 22.553 6.288 1.00 46.76 117 GLY A O 1
ATOM 770 N N . ARG A 1 138 ? 31.630 21.508 7.656 1.00 42.01 118 ARG A N 1
ATOM 771 C CA . ARG A 1 138 ? 31.582 20.338 6.820 1.00 42.53 118 ARG A CA 1
ATOM 772 C C . ARG A 1 138 ? 30.521 20.436 5.744 1.00 42.82 118 ARG A C 1
ATOM 773 O O . ARG A 1 138 ? 29.475 21.074 5.906 1.00 40.89 118 ARG A O 1
ATOM 781 N N . THR A 1 139 ? 30.835 19.794 4.629 1.00 43.74 119 THR A N 1
ATOM 782 C CA . THR A 1 139 ? 29.975 19.717 3.467 1.00 43.83 119 THR A CA 1
ATOM 783 C C . THR A 1 139 ? 29.236 18.382 3.535 1.00 43.85 119 THR A C 1
ATOM 784 O O . THR A 1 139 ? 29.653 17.475 4.261 1.00 41.97 119 THR A O 1
ATOM 788 N N . HIS A 1 140 ? 28.125 18.262 2.813 1.00 43.98 120 HIS A N 1
ATOM 789 C CA . HIS A 1 140 ? 27.402 16.995 2.801 1.00 44.06 120 HIS A CA 1
ATOM 790 C C . HIS A 1 140 ? 28.283 15.956 2.119 1.00 43.56 120 HIS A C 1
ATOM 791 O O . HIS A 1 140 ? 28.240 14.762 2.443 1.00 44.07 120 HIS A O 1
ATOM 798 N N . ALA A 1 141 ? 29.097 16.434 1.184 1.00 42.53 121 ALA A N 1
ATOM 799 C CA . ALA A 1 141 ? 30.016 15.588 0.440 1.00 41.50 121 ALA A CA 1
ATOM 800 C C . ALA A 1 141 ? 31.091 14.993 1.370 1.00 41.76 121 ALA A C 1
ATOM 801 O O . ALA A 1 141 ? 31.357 13.781 1.336 1.00 41.69 121 ALA A O 1
ATOM 803 N N . GLU A 1 142 ? 31.713 15.834 2.195 1.00 39.99 122 GLU A N 1
ATOM 804 C CA . GLU A 1 142 ? 32.733 15.339 3.107 1.00 39.90 122 GLU A CA 1
ATOM 805 C C . GLU A 1 142 ? 32.088 14.381 4.096 1.00 41.67 122 GLU A C 1
ATOM 806 O O . GLU A 1 142 ? 32.646 13.325 4.411 1.00 42.13 122 GLU A O 1
ATOM 820 N N . LEU A 1 144 ? 29.334 12.625 3.652 1.00 41.60 124 LEU A N 1
ATOM 821 C CA . LEU A 1 144 ? 28.886 11.408 2.968 1.00 40.42 124 LEU A CA 1
ATOM 822 C C . LEU A 1 144 ? 30.106 10.470 2.903 1.00 40.45 124 LEU A C 1
ATOM 823 O O . LEU A 1 144 ? 30.004 9.259 3.094 1.00 40.74 124 LEU A O 1
ATOM 828 N N . HIS A 1 145 ? 31.271 11.054 2.670 1.00 39.48 125 HIS A N 1
ATOM 829 C CA . HIS A 1 145 ? 32.505 10.296 2.596 1.00 39.44 125 HIS A CA 1
ATOM 830 C C . HIS A 1 145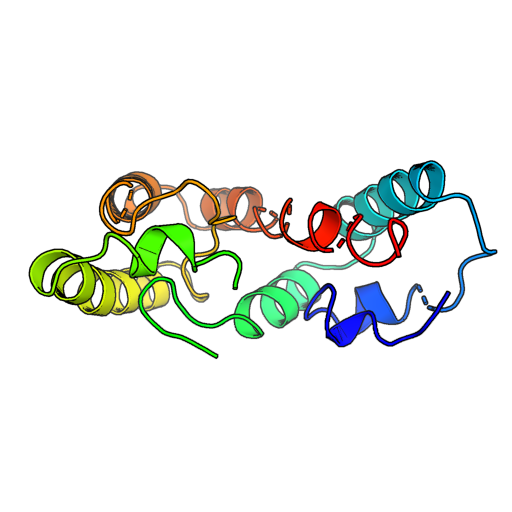 ? 32.894 9.739 3.970 1.00 40.00 125 HIS A C 1
ATOM 831 O O . HIS A 1 145 ? 33.385 8.606 4.070 1.00 40.89 125 HIS A O 1
ATOM 838 N N . ALA A 1 146 ? 32.697 10.533 5.024 1.00 39.10 126 ALA A N 1
ATOM 839 C CA . ALA A 1 146 ? 33.017 10.078 6.380 1.00 38.06 126 ALA A CA 1
ATOM 840 C C . ALA A 1 146 ? 32.051 8.959 6.772 1.00 39.27 126 ALA A C 1
ATOM 841 O O . ALA A 1 146 ? 32.420 8.055 7.528 1.00 38.81 126 ALA A O 1
ATOM 843 N N . LEU A 1 147 ? 30.823 9.024 6.253 1.00 38.79 127 LEU A N 1
ATOM 844 C CA . LEU A 1 147 ? 29.813 8.004 6.525 1.00 41.08 127 LEU A CA 1
ATOM 845 C C . LEU A 1 147 ? 30.211 6.687 5.843 1.00 42.28 127 LEU A C 1
A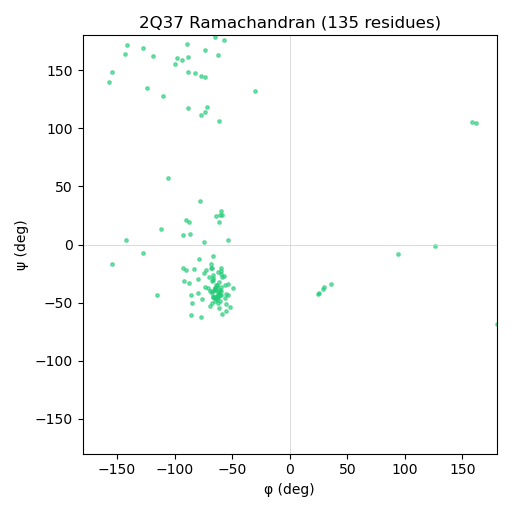TOM 846 O O . LEU A 1 147 ? 30.267 5.649 6.500 1.00 42.89 127 LEU A O 1
ATOM 851 N N . LYS A 1 148 ? 30.489 6.731 4.540 1.00 43.58 128 LYS A N 1
ATOM 852 C CA . LYS A 1 148 ? 30.907 5.534 3.798 1.00 44.44 128 LYS A CA 1
ATOM 853 C C . LYS A 1 148 ? 32.126 4.906 4.471 1.00 45.68 128 LYS A C 1
ATOM 854 O O . LYS A 1 148 ? 32.227 3.681 4.608 1.00 46.63 128 LYS A O 1
ATOM 860 N N . GLU A 1 149 ? 33.058 5.759 4.876 1.00 45.90 129 GLU A N 1
ATOM 861 C CA . GLU A 1 149 ? 34.267 5.311 5.539 1.00 46.47 129 GLU A CA 1
ATOM 862 C C . GLU A 1 149 ? 33.849 4.557 6.810 1.00 46.57 129 GLU A C 1
ATOM 863 O O . GLU A 1 149 ? 34.128 3.366 6.964 1.00 46.91 129 GLU A O 1
ATOM 869 N N . ARG A 1 150 ? 33.146 5.251 7.704 1.00 44.75 130 ARG A N 1
ATOM 870 C CA . ARG A 1 150 ? 32.726 4.669 8.978 1.00 43.12 130 ARG A CA 1
ATOM 871 C C . ARG A 1 150 ? 31.844 3.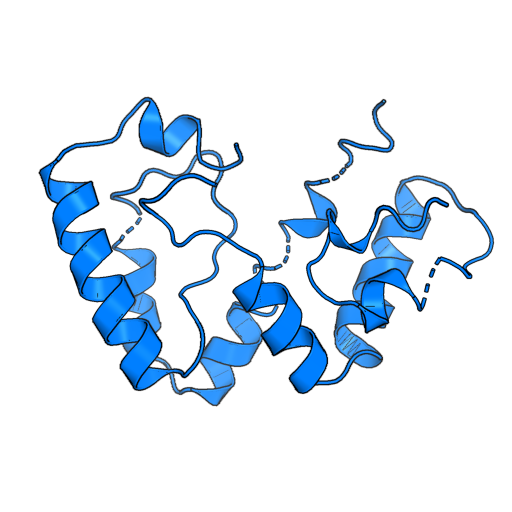435 8.888 1.00 42.59 130 ARG A C 1
ATOM 872 O O . ARG A 1 150 ? 31.758 2.658 9.843 1.00 40.98 130 ARG A O 1
ATOM 880 N N . TYR A 1 151 ? 31.207 3.249 7.741 1.00 41.76 131 TYR A N 1
ATOM 881 C CA . TYR A 1 151 ? 30.337 2.109 7.538 1.00 43.20 131 TYR A CA 1
ATOM 882 C C . TYR A 1 151 ? 31.083 0.768 7.726 1.00 43.92 131 TYR A C 1
ATOM 883 O O . TYR A 1 151 ? 30.488 -0.250 8.101 1.00 44.02 131 TYR A O 1
ATOM 892 N N . GLU A 1 152 ? 32.385 0.779 7.475 1.00 43.70 132 GLU A N 1
ATOM 893 C CA . GLU A 1 152 ? 33.213 -0.418 7.595 1.00 44.80 132 GLU A CA 1
ATOM 894 C C . GLU A 1 152 ? 33.767 -0.697 8.997 1.00 43.32 132 GLU A C 1
ATOM 895 O O . GLU A 1 152 ? 34.625 -1.567 9.162 1.00 44.40 132 GLU A O 1
ATOM 901 N N . ASN A 1 153 ? 33.305 0.042 9.997 1.00 39.89 133 ASN A N 1
ATOM 902 C CA . ASN A 1 153 ? 33.779 -0.154 11.360 1.00 36.12 133 ASN A CA 1
ATOM 903 C C . ASN A 1 153 ? 32.923 -1.209 12.045 1.00 34.33 133 ASN A C 1
ATOM 904 O O . ASN A 1 153 ? 31.820 -1.508 11.593 1.00 33.36 133 ASN A O 1
ATOM 909 N N . ARG A 1 154 ? 33.436 -1.779 13.129 1.00 33.66 134 ARG A N 1
ATOM 910 C CA . ARG A 1 154 ? 32.679 -2.765 13.899 1.00 33.46 134 ARG A CA 1
ATOM 911 C C . ARG A 1 154 ? 31.604 -1.960 14.641 1.00 32.62 134 ARG A C 1
ATOM 912 O O . ARG A 1 154 ? 31.858 -0.842 15.077 1.00 30.97 134 ARG A O 1
ATOM 920 N N . PRO A 1 155 ? 30.395 -2.514 14.804 1.00 32.99 135 PRO A N 1
ATOM 921 C CA . PRO A 1 155 ? 29.359 -1.760 15.519 1.00 32.64 135 PRO A CA 1
ATOM 922 C C . PRO A 1 155 ? 29.808 -1.172 16.868 1.00 33.65 135 PRO A C 1
ATOM 923 O O . PRO A 1 155 ? 29.422 -0.053 17.218 1.00 35.44 135 PRO A O 1
ATOM 927 N N . ILE A 1 156 ? 30.626 -1.900 17.621 1.00 32.24 136 ILE A N 1
ATOM 928 C CA . ILE A 1 156 ? 31.044 -1.397 18.927 1.00 32.21 136 ILE A CA 1
ATOM 929 C C . ILE A 1 156 ? 31.887 -0.145 18.780 1.00 32.29 136 ILE A C 1
ATOM 930 O O . ILE A 1 156 ? 31.750 0.768 19.591 1.00 31.83 136 ILE A O 1
ATOM 935 N N . VAL A 1 157 ? 32.746 -0.098 17.754 1.00 31.13 137 VAL A N 1
ATOM 936 C CA . VAL A 1 157 ? 33.598 1.070 17.531 1.00 31.67 137 VAL A CA 1
ATOM 937 C C . VAL A 1 157 ? 32.788 2.240 16.993 1.00 31.85 137 VAL A C 1
ATOM 938 O O . VAL A 1 157 ? 33.060 3.397 17.338 1.00 33.32 137 VAL A O 1
ATOM 942 N N . GLU A 1 158 ? 31.802 1.961 16.148 1.00 29.43 138 GLU A N 1
ATOM 943 C CA . GLU A 1 158 ? 30.974 3.047 15.666 1.00 31.13 138 GLU A CA 1
ATOM 944 C C . GLU A 1 158 ? 30.258 3.701 16.858 1.00 31.57 138 GLU A C 1
ATOM 945 O O . GLU A 1 158 ? 30.015 4.902 16.863 1.00 31.18 138 GLU A O 1
ATOM 951 N N . LEU A 1 159 ? 29.943 2.902 17.871 1.00 31.79 139 LEU A N 1
ATOM 952 C CA . LEU A 1 159 ? 29.269 3.400 19.054 1.00 31.75 139 LEU A CA 1
ATOM 953 C C . LEU A 1 159 ? 30.182 4.358 19.839 1.00 33.74 139 LEU A C 1
ATOM 954 O O . LEU A 1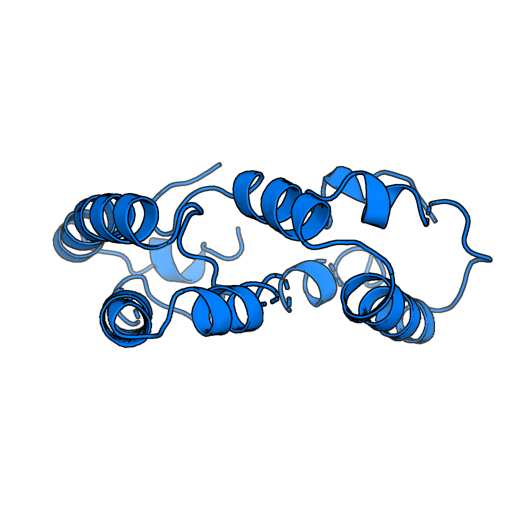 159 ? 29.691 5.265 20.507 1.00 35.14 139 LEU A O 1
ATOM 959 N N . GLU A 1 160 ? 31.501 4.175 19.760 1.00 32.18 140 GLU A N 1
ATOM 960 C CA . GLU A 1 160 ? 32.401 5.062 20.493 1.00 33.27 140 GLU A CA 1
ATOM 961 C C . GLU A 1 160 ? 32.589 6.375 19.768 1.00 30.39 140 GLU A C 1
ATOM 962 O O . GLU A 1 160 ? 32.626 7.432 20.388 1.00 29.08 140 GLU A O 1
ATOM 968 N N . ILE A 1 161 ? 32.734 6.278 18.454 1.00 27.08 141 ILE A N 1
ATOM 969 C CA . ILE A 1 161 ? 32.916 7.428 17.600 1.00 25.97 141 ILE A CA 1
ATOM 970 C C . ILE A 1 161 ? 31.665 8.322 17.665 1.00 25.34 141 ILE A C 1
ATOM 971 O O . ILE A 1 161 ? 31.769 9.535 17.805 1.00 25.15 141 ILE A O 1
ATOM 976 N N . ALA A 1 162 ? 30.486 7.722 17.578 1.00 23.95 142 ALA A N 1
ATOM 977 C CA . ALA A 1 162 ? 29.264 8.497 17.659 1.00 24.57 142 ALA A CA 1
ATOM 978 C C . ALA A 1 162 ? 29.191 9.212 19.009 1.00 25.48 142 ALA A C 1
ATOM 979 O O . ALA A 1 162 ? 28.757 10.371 19.076 1.00 24.60 142 ALA A O 1
ATOM 981 N N . ALA A 1 163 ? 29.611 8.532 20.073 1.00 24.86 143 ALA A N 1
ATOM 982 C CA . ALA A 1 163 ? 29.561 9.110 21.419 1.00 28.70 143 ALA A CA 1
ATOM 983 C C . ALA A 1 163 ? 30.431 10.353 21.497 1.00 31.77 143 ALA A C 1
ATOM 984 O O . ALA A 1 163 ? 30.080 11.341 22.145 1.00 31.69 143 ALA A O 1
ATOM 994 N N . GLU A 1 165 ? 31.487 12.176 18.723 1.00 33.96 145 GLU A N 1
ATOM 995 C CA . GLU A 1 165 ? 30.921 13.180 17.838 1.00 33.31 145 GLU A CA 1
ATOM 996 C C . GLU A 1 165 ? 29.783 13.925 18.586 1.00 33.95 145 GLU A C 1
ATOM 997 O O . GLU A 1 165 ? 29.674 15.151 18.525 1.00 31.97 145 GLU A O 1
ATOM 1003 N N . GLN A 1 166 ? 28.957 13.168 19.305 1.00 32.88 146 GLN A N 1
ATOM 1004 C CA . GLN A 1 166 ? 27.849 13.718 20.073 1.00 32.30 146 GLN A CA 1
ATOM 1005 C C . GLN A 1 166 ? 28.371 14.682 21.128 1.00 33.22 146 GLN A C 1
ATOM 1006 O O . GLN A 1 166 ? 27.788 15.735 21.365 1.00 33.05 146 GLN A O 1
ATOM 1020 N N . LYS A 1 168 ? 31.158 16.369 21.007 1.00 31.54 148 LYS A N 1
ATOM 1021 C CA . LYS A 1 168 ? 31.651 17.580 20.368 1.00 31.85 148 LYS A CA 1
ATOM 1022 C C . LYS A 1 168 ? 30.478 18.538 20.070 1.00 31.50 148 LYS A C 1
ATOM 1023 O O . LYS A 1 168 ? 30.586 19.740 20.281 1.00 32.92 148 LYS A O 1
ATOM 1029 N N . ILE A 1 169 ? 29.364 17.990 19.592 1.00 29.48 149 ILE A N 1
ATOM 1030 C CA . ILE A 1 169 ? 28.182 18.773 19.263 1.00 28.65 149 ILE A CA 1
ATOM 1031 C C . ILE A 1 169 ? 27.679 19.484 20.515 1.00 30.57 149 ILE A C 1
ATOM 1032 O O . ILE A 1 169 ? 27.309 20.662 20.481 1.00 28.79 149 ILE A O 1
ATOM 1037 N N . THR A 1 170 ? 27.665 18.731 21.609 1.00 30.31 150 THR A N 1
ATOM 1038 C CA . THR A 1 170 ? 27.217 19.215 22.882 1.00 31.50 150 THR A CA 1
ATOM 1039 C C . THR A 1 170 ? 28.119 20.337 23.353 1.00 34.15 150 THR A C 1
ATOM 1040 O O . THR A 1 170 ? 27.618 21.366 23.792 1.00 33.85 150 THR A O 1
ATOM 1044 N N . GLU A 1 171 ? 29.435 20.159 23.239 1.00 36.38 151 GLU A N 1
ATOM 1045 C CA . GLU A 1 171 ? 30.391 21.196 23.652 1.00 40.18 151 GLU A CA 1
ATOM 1046 C C . GLU A 1 171 ? 30.171 22.475 22.868 1.00 41.51 151 GLU A C 1
ATOM 1047 O O . GLU A 1 171 ? 30.284 23.580 23.399 1.00 43.06 151 GLU A O 1
ATOM 1053 N N . LEU A 1 172 ? 29.891 22.291 21.586 1.00 42.87 152 LEU A N 1
ATOM 1054 C CA . LEU A 1 172 ? 29.657 23.366 20.640 1.00 44.44 152 LEU A CA 1
ATOM 1055 C C . LEU A 1 172 ? 28.443 24.182 21.060 1.00 45.32 152 LEU A C 1
ATOM 1056 O O . LEU A 1 172 ? 28.455 25.416 20.999 1.00 44.47 152 LEU A O 1
ATOM 1061 N N . ARG A 1 173 ? 27.398 23.480 21.488 1.00 44.55 153 ARG A N 1
ATOM 1062 C CA . ARG A 1 173 ? 26.167 24.120 21.908 1.00 46.17 153 ARG A CA 1
ATOM 1063 C C . ARG A 1 173 ? 26.252 24.725 23.297 1.00 50.50 153 ARG A C 1
ATOM 1064 O O . ARG A 1 173 ? 25.507 25.647 23.615 1.00 52.04 153 ARG A O 1
ATOM 1080 N N . ALA A 1 175 ? 28.922 26.205 24.467 1.00 57.83 155 ALA A N 1
ATOM 1081 C CA . ALA A 1 175 ? 29.656 27.440 24.309 1.00 61.27 155 ALA A CA 1
ATOM 1082 C C . ALA A 1 175 ? 28.651 28.521 23.912 1.00 64.42 155 ALA A C 1
ATOM 1083 O O . ALA A 1 175 ? 28.749 29.668 24.350 1.00 64.53 155 ALA A O 1
ATOM 1085 N N . LYS A 1 176 ? 27.669 28.132 23.101 1.00 68.11 156 LYS A N 1
ATOM 1086 C CA . LYS A 1 176 ? 26.637 29.048 22.618 1.00 71.42 156 LYS A CA 1
ATOM 1087 C C . LYS A 1 176 ? 25.705 29.528 23.730 1.00 73.50 156 LYS A C 1
ATOM 1088 O O . LYS A 1 176 ? 25.038 30.553 23.585 1.00 74.17 156 LYS A O 1
ATOM 1094 N N . LEU A 1 177 ? 25.648 28.790 24.834 1.00 76.15 157 LEU A N 1
ATOM 1095 C CA . LEU A 1 177 ? 24.790 29.175 25.948 1.00 79.31 157 LEU A CA 1
ATOM 1096 C C . LEU A 1 177 ? 25.554 30.040 26.942 1.00 81.24 157 LEU A C 1
ATOM 1097 O O . LEU A 1 177 ? 24.982 30.911 27.588 1.00 82.16 157 LEU A O 1
ATOM 1102 N N . PHE A 1 178 ? 26.853 29.800 27.056 1.00 83.84 158 PHE A N 1
ATOM 1103 C CA . PHE A 1 178 ? 27.689 30.555 27.980 1.00 86.21 158 PHE A CA 1
ATOM 1104 C C . PHE A 1 178 ? 28.287 31.794 27.337 1.00 88.29 158 PHE A C 1
ATOM 1105 O O . PHE A 1 178 ? 28.676 32.729 28.032 1.00 89.17 158 PHE A O 1
ATOM 1113 N N . SER A 1 179 ? 28.371 31.803 26.012 1.00 90.83 159 SER A N 1
ATOM 1114 C CA . SER A 1 179 ? 28.916 32.961 25.320 1.00 93.37 159 SER A CA 1
ATOM 1115 C C . SER A 1 179 ? 27.806 34.000 25.277 1.00 95.30 159 SER A C 1
ATOM 1116 O O . SER A 1 179 ? 28.035 35.169 24.962 1.00 96.28 159 SER A O 1
ATOM 1119 N N . ASP A 1 180 ? 26.599 33.555 25.614 1.00 96.81 160 ASP A N 1
ATOM 1120 C CA . ASP A 1 180 ? 25.429 34.420 25.623 1.00 98.78 160 ASP A CA 1
ATOM 1121 C C . ASP A 1 180 ? 24.918 34.632 27.045 1.00 99.49 160 ASP A C 1
ATOM 1122 O O . ASP A 1 180 ? 24.961 35.792 27.512 1.00 100.22 160 ASP A O 1
#

Organism: Arabidopsis thaliana (NCBI:txid3702)

Foldseek 3Di:
DDLVCCVLFVQNVLSVVCPDDDDALVVVLVVSVCCLVPPDDLVRLQRRLQPDDALLDDVPLCVLQVVPDDPVLSVLRVVLQVVQCVQQVGGQAARRHPDHSVVNVVSVVCSPDDSVVSSVVNSNSVSSSVVVVVNVD

GO terms:
  GO:0005829 cytosol (C, IDA)
  GO:0051997 2-oxo-4-hydroxy-4-carboxy-5-ureidoimidazoline decarboxylase activity (F, IDA)
  GO:0005777 peroxisome (C, IDA)
  GO:0009898 cytoplasmic side of plasma membrane (C, IDA)
  GO:0033971 hydroxyisourate hydrolase activity (F, IDA)
  GO:0019428 allantoin biosynthetic process (P, IDA)
  GO:0051262 protein tetramerization (P, IDA)
  GO:0005886 plasma membrane (C, EXP)
  GO:0009631 cold acclimation (P, IMP)
  GO:0009741 response to brassinosteroid (P, IMP)
  GO:1900140 regulation of seedling development (P, IMP)
  GO:1900457 regulation of brassinosteroid mediated signaling pathway (P, IMP)
  GO:0005515 protein binding (F, IPI)
  GO:0031234 extrinsic component of cytoplasmic side of plasma membrane (C, IDA)
  GO:0001560 regulation of cell growth by extracellular stimulus (P, IMP)
  GO:0005777 peroxisome (C, HDA)
  GO:0009742 brassinosteroid mediated signaling pathway (P, IMP)
  GO:0042802 identical protein binding (F, IPI)

Radius of gyration: 15.57 Å; Cα contacts (8 Å, |Δi|>4): 144; chains: 1; bounding box: 20×37×47 Å

Secondary structure (DSSP, 8-state):
--SGGGTSSS-HHHHH---S----HHHHHHHHHHHHHHTS-HHHHHHHHHTSPPBTB---TTHHHHTS--HHHHHHHHHHHHHHHHHHSS------SS--S---HHHHHHTTS-HHHHHHHH----HHHH--TTT--

CATH classification: 1.10.3330.10

=== Feature glossary ===
The record interleaves many kinds of information about one protein. Here is each kind framed as the question it answers.

Q: What known structures does this most resemble?
A: Structural nearest neighbors (via Foldseek easy-search vs the PDB). Reported per hit: target PDB id, E-value, and alignment TM-score. A TM-score above ~0.5 is the conventional threshold for 'same fold'.

Q: Where is each backbone atom in 3D?
A: The mmCIF table is the protein's shape written out atom by atom. For each backbone N, Cα, C, and carbonyl O, it records an (x, y, z) coordinate triple in Å plus the residue type, chain letter, and residue number.

Q: What are the backbone torsion angles?
A: The φ/ψ torsion pair specifies the backbone conformation at each residue. φ rotates about the N–Cα bond, ψ about the Cα–C bond. Steric clashes forbid most of the (φ, ψ) plane — the allowed regions (α-helix basin, β-sheet basin, left-handed helix) are the Ramachandran-allowed regions.

Q: Which residues are buried vs exposed?
A: Solvent-accessible surface area (SASA) is the area in Å² traced out by the centre of a 1.4 Å probe sphere (a water molecule) rolled over the protein's van der Waals surface (Shrake–Rupley / Lee–Richards construction). Buried residues have near-zero SASA; fully exposed residues can exceed 200 Å². The total SASA scales roughly with the number of surface residues.

Q: How confident is the AlphaFold model at each residue?
A: pLDDT is the predicted lDDT-Cα score: AlphaFold's confidence that the local environment of each residue (all inter-atomic distances within 15 Å) is correctly placed. It is a per-residue number between 0 and 100, with higher meaning more reliable.

Q: What does the local fold look like, residue by residue?
A: 3Di is Foldseek's structural alphabet. Each residue is assigned one of twenty discrete states based on how its Cα sits relative to its spatial (not sequential) neighbors. Aligning 3Di strings finds structural homologs roughly as well as full 3D superposition, but orders of magnitude faster.

Q: How big and how compact is the whole molecule?
A: Radius of gyration (Rg) is the root-mean-square distance of Cα atoms from their centroid — a single number for overall size and compactness. A globular domain of N residues has Rg ≈ 2.2·N^0.38 Å; an extended or disordered chain has a much larger Rg. The Cα contact count is the number of residue pairs whose Cα atoms are within 8 Å and are more than four positions apart in sequence — a standard proxy for tertiary packing density. The bounding box is the smallest axis-aligned box enclosing all Cα atoms.

Q: Which residues are in helices, strands, or loops?
A: DSSP 8-state secondary structure assigns each residue one of H (α-helix), G (3₁₀-helix), I (π-helix), E (extended β-strand), B (isolated β-bridge), T (hydrogen-bonded turn), S (bend), or '-' (coil). The assignment is computed from backbone hydrogen-bond geometry via the Kabsch–Sander algorithm.

Q: How mobile is each atom in the crystal?
A: Crystallographic B-factors measure how much each atom's electron density is smeared out, in Å². They rise in mobile loops and surface residues and fall in the buried interior. In AlphaFold models this column is repurposed to hold pLDDT instead.

Q: What if only a Cα trace is available?
A: P-SEA three-state annotation labels each residue as helix, strand, or coil based purely on the geometry of the Cα trace. It serves as a fallback when the full backbone (and thus DSSP) is unavailable.

Q: What family and function is it annotated with?
A: Database cross-references. InterPro integrates a dozen domain/family signature databases into unified entries with residue-range hits. GO terms attach function/process/location labels with evidence codes. CATH codes position the fold in a four-level structural taxonomy. Organism is the NCBI-taxonomy species name.

Q: Are the domains correctly placed relative to each other?
A: Predicted Aligned Error (PAE) is an AlphaFold confidence matrix: entry (i, j) is the expected error in the position of residue j, in ångströms, when the prediction is superimposed on the true structure at residue i. Low PAE within a block of residues means that block is internally rigid and well-predicted; high PAE between two blocks means their relative placement is uncertain even if each block individually is confident.

Q: What do the diagnostic plots show?
A: Three diagnostic plots accompany the record. The Cα contact map visualizes the tertiary structure as a 2D adjacency matrix (8 Å cutoff, sequence-local contacts suppressed). The Ramachandran plot shows the distribution of backbone (φ, ψ) torsions, with points in the α and β basins reflecting secondary structure content. The PAE plot shows AlphaFold's inter-residue confidence as a color matrix.

Q: What is the amino-acid chain?
A: Primary structure: the covalent order of the twenty standard amino acids along the backbone. Two proteins with the same sequence will (almost always) fold to the same structure; two with 30% identity often share a fold but not the details.

Q: What do the rendered images show?
A: The six renders are orthographic views along the three Cartesian axes in both directions. Representation (cartoon, sticks, or surface) and color scheme (sequence-rainbow or by-chain) vary across proteins so the training set covers all the common visualization conventions.